Protein AF-A0A3S0DWQ0-F1 (afdb_monomer_lite)

Sequence (71 aa):
MKLFSIISVARQVDGEFVVIKVEKTFKTASKADEYVKQLSARYTENIDTPSGPVSCVCERGIFEIEVDDEE

Radius of gyration: 14.42 Å; chains: 1; bounding box: 33×23×44 Å

pLDDT: mean 86.02, std 8.28, range [52.22, 95.31]

Structure (mmCIF, N/CA/C/O backbone):
data_AF-A0A3S0DWQ0-F1
#
_entry.id   AF-A0A3S0DWQ0-F1
#
loop_
_atom_site.group_PDB
_atom_site.id
_atom_site.type_symbol
_atom_site.label_atom_id
_atom_site.label_alt_id
_atom_site.label_comp_id
_atom_site.label_asym_id
_atom_site.label_entity_id
_atom_site.label_seq_id
_atom_site.pdbx_PDB_ins_code
_atom_site.Cartn_x
_atom_site.Cartn_y
_atom_site.Cartn_z
_atom_site.occupancy
_atom_site.B_iso_or_equiv
_atom_site.auth_seq_id
_atom_site.auth_comp_id
_atom_site.auth_asym_id
_atom_site.auth_atom_id
_atom_site.pdbx_PDB_model_num
ATOM 1 N N . MET A 1 1 ? -4.381 -9.993 18.544 1.00 88.31 1 MET A N 1
ATOM 2 C CA . MET A 1 1 ? -4.817 -8.684 17.967 1.00 88.31 1 MET A CA 1
ATOM 3 C C . MET A 1 1 ? -4.920 -8.689 16.421 1.00 88.31 1 MET A C 1
ATOM 5 O O . MET A 1 1 ? -4.198 -9.433 15.781 1.00 88.31 1 MET A O 1
ATOM 9 N N . LYS A 1 2 ? -5.765 -7.845 15.784 1.00 90.25 2 LYS A N 1
ATOM 10 C CA . LYS A 1 2 ? -5.766 -7.618 14.310 1.00 90.25 2 LYS A CA 1
ATOM 11 C C . LYS A 1 2 ? -5.144 -6.272 13.916 1.00 90.25 2 LYS A C 1
ATOM 13 O O . LYS A 1 2 ? -5.425 -5.256 14.554 1.00 90.25 2 LYS A O 1
ATOM 18 N N . LEU A 1 3 ? -4.358 -6.259 12.839 1.00 94.19 3 LEU A N 1
ATOM 19 C CA . LEU A 1 3 ? -3.789 -5.066 12.203 1.00 94.19 3 LEU A CA 1
ATOM 20 C C . LEU A 1 3 ? -4.172 -5.001 10.718 1.00 94.19 3 LEU A C 1
ATOM 22 O O . LEU A 1 3 ? -4.410 -6.019 10.079 1.00 94.19 3 LEU A O 1
ATOM 26 N N . PHE A 1 4 ? -4.201 -3.790 10.168 1.00 94.81 4 PHE A N 1
ATOM 27 C CA . PHE A 1 4 ? -4.564 -3.501 8.782 1.00 94.81 4 PHE A CA 1
ATOM 28 C C . PHE A 1 4 ? -3.414 -2.741 8.125 1.00 94.81 4 PHE A C 1
ATOM 30 O O . PHE A 1 4 ? -3.202 -1.558 8.414 1.00 94.81 4 PHE A O 1
ATOM 37 N N . SER A 1 5 ? -2.647 -3.422 7.279 1.00 93.75 5 SER A N 1
ATOM 38 C CA . SER A 1 5 ? -1.464 -2.862 6.619 1.00 93.75 5 SER A CA 1
ATOM 39 C C . SER A 1 5 ? -1.741 -2.566 5.155 1.00 93.75 5 SER A C 1
ATOM 41 O O . SER A 1 5 ? -2.243 -3.418 4.429 1.00 93.75 5 SER A O 1
ATOM 43 N N . ILE A 1 6 ? -1.380 -1.367 4.708 1.00 93.06 6 ILE A N 1
ATOM 44 C CA . ILE A 1 6 ? -1.407 -0.992 3.298 1.00 93.06 6 ILE A CA 1
ATOM 45 C C . ILE A 1 6 ? -0.064 -1.372 2.698 1.00 93.06 6 ILE A C 1
ATOM 47 O O . ILE A 1 6 ? 0.974 -0.844 3.109 1.00 93.06 6 ILE A O 1
ATOM 51 N N . ILE A 1 7 ? -0.096 -2.281 1.732 1.00 91.25 7 ILE A N 1
ATOM 52 C CA . ILE A 1 7 ? 1.089 -2.765 1.031 1.00 91.25 7 ILE A CA 1
ATOM 53 C C . ILE A 1 7 ? 1.010 -2.300 -0.418 1.00 91.25 7 ILE A C 1
ATOM 55 O O . ILE A 1 7 ? -0.004 -2.498 -1.090 1.00 91.25 7 ILE A O 1
ATOM 59 N N . SER A 1 8 ? 2.096 -1.687 -0.875 1.00 90.31 8 SER A N 1
ATOM 60 C CA . SER A 1 8 ? 2.346 -1.371 -2.275 1.00 90.31 8 SER A CA 1
ATOM 61 C C . SER A 1 8 ? 3.213 -2.461 -2.885 1.00 90.31 8 SER A C 1
ATOM 63 O O . SER A 1 8 ? 4.272 -2.792 -2.348 1.00 90.31 8 SER A O 1
ATOM 65 N N . VAL A 1 9 ? 2.776 -2.990 -4.020 1.00 88.56 9 VAL A N 1
ATOM 66 C CA . VAL A 1 9 ? 3.535 -3.944 -4.824 1.00 88.56 9 VAL A CA 1
ATOM 67 C C . VAL A 1 9 ? 3.851 -3.285 -6.156 1.00 88.56 9 VAL A C 1
ATOM 69 O O . VAL A 1 9 ? 2.945 -2.886 -6.883 1.00 88.56 9 VAL A O 1
ATOM 72 N N . ALA A 1 10 ? 5.137 -3.168 -6.466 1.00 87.69 10 ALA A N 1
ATOM 73 C CA . ALA A 1 10 ? 5.622 -2.659 -7.736 1.00 87.69 10 ALA A CA 1
ATOM 74 C C . ALA A 1 10 ? 6.026 -3.829 -8.630 1.00 87.69 10 ALA A C 1
ATOM 76 O O . ALA A 1 10 ? 6.940 -4.598 -8.308 1.00 87.69 10 ALA A O 1
ATOM 77 N N . ARG A 1 11 ? 5.337 -3.953 -9.761 1.00 85.00 11 ARG A N 1
ATOM 78 C CA . ARG A 1 11 ? 5.646 -4.933 -10.795 1.00 85.00 11 ARG A CA 1
ATOM 79 C C . ARG A 1 11 ? 6.266 -4.217 -11.985 1.00 85.00 11 ARG A C 1
ATOM 81 O O . ARG A 1 11 ? 5.710 -3.234 -12.475 1.00 85.00 11 ARG A O 1
ATOM 88 N N . GLN A 1 12 ? 7.400 -4.716 -12.455 1.00 81.06 12 GLN A N 1
ATOM 89 C CA . GLN A 1 12 ? 7.959 -4.319 -13.739 1.00 81.06 12 GLN A CA 1
ATOM 90 C C . GLN A 1 12 ? 6.924 -4.522 -14.839 1.00 81.06 12 GLN A C 1
ATOM 92 O O . GLN A 1 12 ? 6.132 -5.467 -14.797 1.00 81.06 12 GLN A O 1
ATOM 97 N N . VAL A 1 13 ? 6.965 -3.661 -15.852 1.00 74.69 13 VAL A N 1
ATOM 98 C CA . VAL A 1 13 ? 6.113 -3.811 -17.039 1.00 74.69 13 VAL A CA 1
ATOM 99 C C . VAL A 1 13 ? 6.318 -5.186 -17.697 1.00 74.69 13 VAL A C 1
ATOM 101 O O . VAL A 1 13 ? 5.344 -5.803 -18.123 1.00 74.69 13 VAL A O 1
ATOM 104 N N . ASP A 1 14 ? 7.545 -5.716 -17.658 1.00 76.00 14 ASP A N 1
ATOM 105 C CA . ASP A 1 14 ? 7.912 -7.030 -18.207 1.00 76.00 14 ASP A CA 1
ATOM 106 C C . ASP A 1 14 ? 7.563 -8.219 -17.290 1.00 76.00 14 ASP A C 1
ATOM 108 O O . ASP A 1 14 ? 7.744 -9.380 -17.654 1.00 76.00 14 ASP A O 1
ATOM 112 N N . GLY A 1 15 ? 6.985 -7.952 -16.115 1.00 69.25 15 GLY A N 1
ATOM 113 C CA . GLY A 1 15 ? 6.282 -8.952 -15.319 1.00 69.25 15 GLY A CA 1
ATOM 114 C C . GLY A 1 15 ? 6.970 -9.417 -14.037 1.00 69.25 15 GLY A C 1
ATOM 115 O O . GLY A 1 15 ? 6.301 -10.110 -13.265 1.00 69.25 15 GLY A O 1
ATOM 116 N N . GLU A 1 16 ? 8.216 -9.019 -13.768 1.00 76.38 16 GLU A N 1
ATOM 117 C CA . GLU A 1 16 ? 8.922 -9.318 -12.511 1.00 76.38 16 GLU A CA 1
ATOM 118 C C . GLU A 1 16 ? 8.451 -8.414 -11.354 1.00 76.38 16 GLU A C 1
ATOM 120 O O . GLU A 1 16 ? 8.117 -7.245 -11.548 1.00 76.38 16 GLU A O 1
ATOM 125 N N . PHE A 1 17 ? 8.398 -8.934 -10.124 1.00 66.62 17 PHE A N 1
ATOM 126 C CA . PHE A 1 17 ? 8.115 -8.115 -8.939 1.00 66.62 17 PHE A CA 1
ATOM 127 C C . PHE A 1 17 ? 9.405 -7.462 -8.452 1.00 66.62 17 PHE A C 1
ATOM 129 O O . PHE A 1 17 ? 10.362 -8.160 -8.129 1.00 66.62 17 PHE A O 1
ATOM 136 N N . VAL A 1 18 ? 9.423 -6.132 -8.383 1.00 69.94 18 VAL A N 1
ATOM 137 C CA . VAL A 1 18 ? 10.645 -5.380 -8.057 1.00 69.94 18 VAL A CA 1
ATOM 138 C C . VAL A 1 18 ? 10.663 -4.959 -6.600 1.00 69.94 18 VAL A C 1
ATOM 140 O O . VAL A 1 18 ? 11.702 -5.031 -5.951 1.00 69.94 18 VAL A O 1
ATOM 143 N N . VAL A 1 19 ? 9.519 -4.512 -6.073 1.00 80.81 19 VAL A N 1
ATOM 144 C CA . VAL A 1 19 ? 9.448 -3.943 -4.724 1.00 80.81 19 VAL A CA 1
ATOM 145 C C . VAL A 1 19 ? 8.135 -4.300 -4.049 1.00 80.81 19 VAL A C 1
ATOM 147 O O . VAL A 1 19 ? 7.059 -4.177 -4.63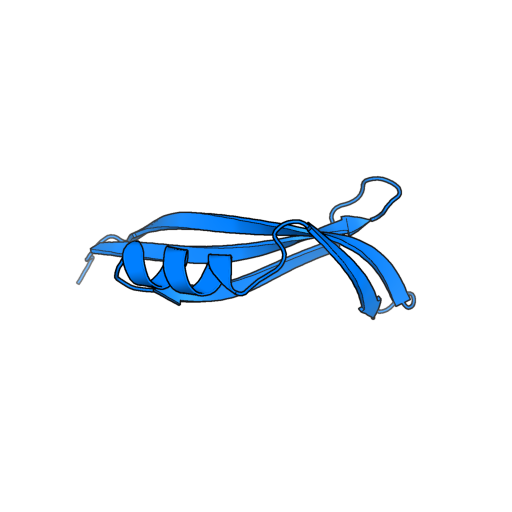3 1.00 80.81 19 VAL A O 1
ATOM 150 N N . ILE A 1 20 ? 8.236 -4.674 -2.776 1.00 85.88 20 ILE A N 1
ATOM 151 C CA . ILE A 1 20 ? 7.117 -4.713 -1.839 1.00 85.88 20 ILE A CA 1
ATOM 152 C C . ILE A 1 20 ? 7.420 -3.687 -0.751 1.00 85.88 20 ILE A C 1
ATOM 154 O O . ILE A 1 20 ? 8.486 -3.723 -0.135 1.00 85.88 20 ILE A O 1
ATOM 158 N N . LYS A 1 21 ? 6.489 -2.764 -0.516 1.00 86.94 21 LYS A N 1
ATOM 159 C CA . LYS A 1 21 ? 6.632 -1.697 0.478 1.00 86.94 21 LYS A CA 1
ATOM 160 C C . LYS A 1 21 ? 5.410 -1.659 1.382 1.00 86.94 21 LYS A C 1
ATOM 162 O O . LYS A 1 21 ? 4.282 -1.591 0.903 1.00 86.94 21 LYS A O 1
ATOM 167 N N . VAL A 1 22 ? 5.636 -1.622 2.691 1.00 90.25 22 VAL A N 1
ATOM 168 C CA . VAL A 1 22 ? 4.588 -1.283 3.660 1.00 90.25 22 VAL A CA 1
ATOM 169 C C . VAL A 1 22 ? 4.462 0.238 3.703 1.00 90.25 22 VAL A C 1
ATOM 171 O O . VAL A 1 22 ? 5.405 0.928 4.084 1.00 90.25 22 VAL A O 1
ATOM 174 N N . GLU A 1 23 ? 3.317 0.773 3.286 1.00 88.81 23 GLU A N 1
ATOM 175 C CA . GLU A 1 23 ? 3.066 2.220 3.301 1.00 88.81 23 GLU A CA 1
ATOM 176 C C . GLU A 1 23 ? 2.690 2.684 4.706 1.00 88.81 23 GLU A C 1
ATOM 178 O O . GLU A 1 23 ? 3.210 3.681 5.211 1.00 88.81 23 GLU A O 1
ATOM 183 N N . LYS A 1 24 ? 1.754 1.965 5.340 1.00 93.06 24 LYS A N 1
ATOM 184 C CA . LYS A 1 24 ? 1.234 2.304 6.666 1.00 93.06 24 LYS A CA 1
ATOM 185 C C . LYS A 1 24 ? 0.463 1.142 7.281 1.00 93.06 24 LYS A C 1
ATOM 187 O O . LYS A 1 24 ? -0.148 0.359 6.561 1.00 93.06 24 LYS A O 1
ATOM 192 N N . THR A 1 25 ? 0.420 1.094 8.610 1.00 94.50 25 THR A N 1
ATOM 193 C CA . THR A 1 25 ? -0.336 0.093 9.373 1.00 94.50 25 THR A CA 1
ATOM 194 C C . THR A 1 25 ? -1.276 0.767 10.364 1.00 94.50 25 THR A C 1
ATOM 196 O O . THR A 1 25 ? -0.918 1.747 11.021 1.00 94.50 25 THR A O 1
ATOM 199 N N . PHE A 1 26 ? -2.486 0.227 10.485 1.00 95.31 26 PHE A N 1
ATOM 200 C CA . PHE A 1 26 ? -3.536 0.715 11.368 1.00 95.31 26 PHE A CA 1
ATOM 201 C C . PHE A 1 26 ? -4.070 -0.408 12.260 1.00 95.31 26 PHE A C 1
ATOM 203 O O . PHE A 1 26 ? -4.078 -1.572 11.881 1.00 95.31 26 PHE A O 1
ATOM 210 N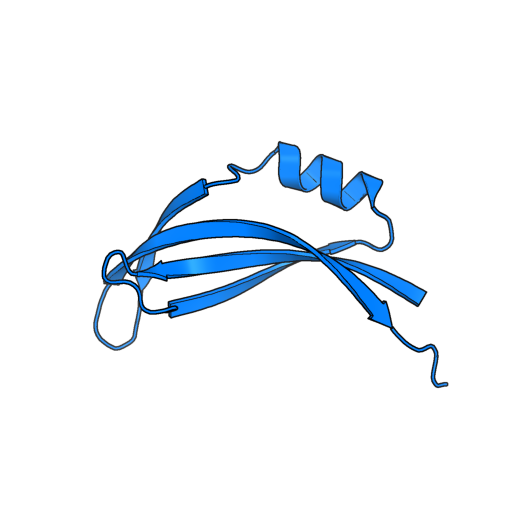 N . LYS A 1 27 ? -4.569 -0.047 13.446 1.00 94.50 27 LYS A N 1
ATOM 211 C CA . LYS A 1 27 ? -5.254 -0.981 14.359 1.00 94.50 27 LYS A CA 1
ATOM 212 C C . LYS A 1 27 ? -6.741 -1.174 14.028 1.00 94.50 27 LYS A C 1
ATOM 214 O O . LYS A 1 27 ? -7.389 -2.028 14.614 1.00 94.50 27 LYS A O 1
ATOM 219 N N . THR A 1 28 ? -7.302 -0.357 13.134 1.00 93.81 28 THR A N 1
ATOM 220 C CA . THR A 1 28 ? -8.730 -0.371 12.784 1.00 93.81 28 THR A CA 1
ATOM 221 C C . THR A 1 28 ? -8.915 -0.304 11.270 1.00 93.81 28 THR A C 1
ATOM 223 O O . THR A 1 28 ? -8.283 0.533 10.622 1.00 93.81 28 THR A O 1
ATOM 226 N N . ALA A 1 29 ? -9.822 -1.125 10.731 1.00 92.62 29 ALA A N 1
ATOM 227 C CA . ALA A 1 29 ? -10.119 -1.203 9.296 1.00 92.62 29 ALA A CA 1
ATOM 228 C C . ALA A 1 29 ? -10.517 0.157 8.704 1.00 92.62 29 ALA A C 1
ATOM 230 O O . ALA A 1 29 ? -9.943 0.597 7.715 1.00 92.62 29 ALA A O 1
ATOM 231 N N . SER A 1 30 ? -11.400 0.891 9.391 1.00 94.19 30 SER A N 1
ATOM 232 C CA . SER A 1 30 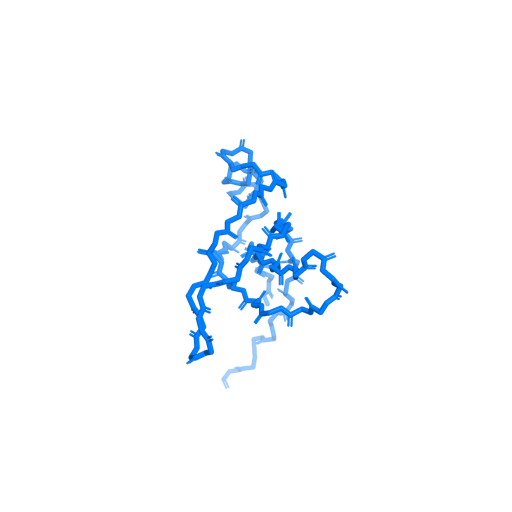? -11.913 2.189 8.930 1.00 94.19 30 SER A CA 1
ATOM 233 C C . SER A 1 30 ? -10.818 3.210 8.613 1.00 94.19 30 SER A C 1
ATOM 235 O O . SER A 1 30 ? -10.920 3.945 7.637 1.00 94.19 30 SER A O 1
ATOM 237 N N . LYS A 1 31 ? -9.736 3.229 9.400 1.00 93.75 31 LYS A N 1
ATOM 238 C CA . LYS A 1 31 ? -8.604 4.138 9.174 1.00 93.75 31 LYS A CA 1
ATOM 239 C C . LYS A 1 31 ? -7.767 3.715 7.971 1.00 93.75 31 LYS A C 1
ATOM 241 O O . LYS A 1 31 ? -7.263 4.579 7.259 1.00 93.75 31 LYS A O 1
ATOM 246 N N . ALA A 1 32 ? -7.617 2.409 7.749 1.00 92.25 32 ALA A N 1
ATOM 247 C CA . ALA A 1 32 ? -6.954 1.895 6.557 1.00 92.25 32 ALA A CA 1
ATOM 248 C C . ALA A 1 32 ? -7.771 2.219 5.295 1.00 92.25 32 ALA A C 1
ATOM 250 O O . ALA A 1 32 ? -7.199 2.688 4.312 1.00 92.25 32 ALA A O 1
ATOM 251 N N . ASP A 1 33 ? -9.098 2.075 5.357 1.00 92.19 33 ASP A N 1
ATOM 252 C CA . ASP A 1 33 ? -10.013 2.409 4.259 1.00 92.19 33 ASP A CA 1
ATOM 253 C C . ASP A 1 33 ? -10.009 3.905 3.924 1.00 92.19 33 ASP A C 1
ATOM 255 O O . ASP A 1 33 ? -9.945 4.293 2.758 1.00 92.19 33 ASP A O 1
ATOM 259 N N . GLU A 1 34 ? -10.074 4.773 4.935 1.00 93.19 34 GLU A N 1
ATOM 260 C CA . GLU A 1 34 ? -9.978 6.224 4.739 1.00 93.19 34 GLU A CA 1
ATOM 261 C C . GLU A 1 34 ? -8.642 6.620 4.108 1.00 93.19 34 GLU A C 1
ATOM 263 O O . GLU A 1 34 ? -8.611 7.455 3.204 1.00 93.19 34 GLU A O 1
ATOM 268 N N . TYR A 1 35 ? -7.549 5.992 4.547 1.00 90.62 35 TYR A N 1
ATOM 269 C CA . TYR A 1 35 ? -6.218 6.253 4.015 1.00 90.62 35 TYR A CA 1
ATOM 270 C C . TYR A 1 35 ? -6.075 5.784 2.562 1.00 90.62 35 TYR A C 1
ATOM 272 O O . TYR A 1 35 ? -5.585 6.541 1.726 1.00 90.62 35 TYR A O 1
ATOM 280 N N . VAL A 1 36 ? -6.543 4.576 2.224 1.00 88.75 36 VAL A N 1
ATOM 281 C CA . VAL A 1 36 ? -6.417 4.053 0.853 1.00 88.75 36 VAL A CA 1
ATOM 282 C C . VAL A 1 36 ? -7.280 4.832 -0.141 1.00 88.75 36 VAL A C 1
ATOM 284 O O . VAL A 1 36 ? -6.868 5.001 -1.281 1.00 88.75 36 VAL A O 1
ATOM 287 N N . LYS A 1 37 ? -8.430 5.381 0.283 1.00 89.31 37 LYS A N 1
ATOM 288 C CA . LYS A 1 37 ? -9.280 6.246 -0.563 1.00 89.31 37 LYS A CA 1
ATOM 289 C C . LYS A 1 37 ? -8.583 7.532 -1.009 1.00 89.31 37 LYS A C 1
ATOM 291 O O . LYS A 1 37 ? -8.981 8.114 -2.014 1.00 89.31 37 LYS A O 1
ATOM 296 N N . GLN A 1 38 ? -7.573 7.987 -0.268 1.00 87.06 38 GLN A N 1
ATOM 297 C CA . GLN A 1 38 ? -6.761 9.151 -0.633 1.00 87.06 38 GLN A CA 1
ATOM 298 C C . GLN A 1 38 ? -5.644 8.800 -1.626 1.00 87.06 38 GLN A C 1
ATOM 300 O O . GLN A 1 38 ? -5.000 9.699 -2.164 1.00 87.06 38 GLN A O 1
ATOM 305 N N . LEU A 1 39 ? -5.398 7.510 -1.864 1.00 83.19 39 LEU A N 1
ATOM 306 C CA . LEU A 1 39 ? -4.329 7.014 -2.718 1.00 83.19 39 LEU A CA 1
ATOM 307 C C . LEU A 1 39 ? -4.903 6.410 -4.002 1.00 83.19 39 LEU A C 1
ATOM 309 O O . LEU A 1 39 ? -5.939 5.749 -4.005 1.00 83.19 39 LEU A O 1
ATOM 313 N N . SER A 1 40 ? -4.187 6.574 -5.111 1.00 79.88 40 SER A N 1
ATOM 314 C CA . SER A 1 40 ? -4.507 5.845 -6.337 1.00 79.88 40 SER A CA 1
ATOM 315 C C . SER A 1 40 ? -4.234 4.353 -6.137 1.00 79.88 40 SER A C 1
ATOM 317 O O . SER A 1 40 ? -3.120 3.967 -5.765 1.00 79.88 40 SER A O 1
ATOM 319 N N . ALA A 1 41 ? -5.240 3.519 -6.418 1.00 75.06 41 ALA A N 1
ATOM 320 C CA . ALA A 1 41 ? -5.144 2.060 -6.312 1.00 75.06 41 ALA A CA 1
ATOM 321 C C . ALA A 1 41 ? -4.116 1.463 -7.290 1.00 75.06 41 ALA A C 1
ATOM 323 O O . ALA A 1 41 ? -3.425 0.505 -6.954 1.00 75.06 41 ALA A O 1
ATOM 324 N N . ARG A 1 42 ? -3.999 2.061 -8.482 1.00 79.25 42 ARG A N 1
ATOM 325 C CA . ARG A 1 42 ? -2.987 1.753 -9.497 1.00 79.25 42 ARG A CA 1
ATOM 326 C C . ARG A 1 42 ? -2.299 3.029 -9.940 1.00 79.25 42 ARG A C 1
ATOM 328 O O . ARG A 1 42 ? -2.969 4.036 -10.169 1.00 79.25 42 ARG A O 1
ATOM 335 N N . TYR A 1 43 ? -0.982 2.987 -10.066 1.00 83.06 43 TYR A N 1
ATOM 336 C CA . TYR A 1 43 ? -0.190 4.117 -10.539 1.00 83.06 43 TYR A CA 1
ATOM 337 C C . TYR A 1 43 ? 1.132 3.629 -11.137 1.00 83.06 43 TYR A C 1
ATOM 339 O O . TYR A 1 43 ? 1.535 2.491 -10.913 1.00 83.06 43 TYR A O 1
ATOM 347 N N . THR A 1 44 ? 1.791 4.474 -11.923 1.00 84.94 44 THR A N 1
ATOM 348 C CA . THR A 1 44 ? 3.113 4.185 -12.489 1.00 84.94 44 THR A CA 1
ATOM 349 C C . THR A 1 44 ? 4.174 4.992 -11.763 1.00 84.94 44 THR A C 1
ATOM 351 O O . THR A 1 44 ? 3.987 6.191 -11.545 1.00 84.94 44 THR A O 1
ATOM 354 N N . GLU A 1 45 ? 5.290 4.359 -11.427 1.00 84.88 45 GLU A N 1
ATOM 355 C CA . GLU A 1 45 ? 6.421 4.995 -10.749 1.00 84.88 45 GLU A CA 1
ATOM 356 C C . GLU A 1 45 ? 7.733 4.465 -11.335 1.00 84.88 45 GLU A C 1
ATOM 358 O O . GLU A 1 45 ? 7.815 3.302 -11.733 1.00 84.88 45 GLU A O 1
ATOM 363 N N . ASN A 1 46 ? 8.753 5.320 -11.406 1.00 86.56 46 ASN A N 1
ATOM 364 C CA . ASN A 1 46 ? 10.112 4.884 -11.713 1.00 86.56 46 ASN A CA 1
ATOM 365 C C . ASN A 1 46 ? 10.832 4.643 -10.390 1.00 86.56 46 ASN A C 1
ATOM 367 O O . ASN A 1 46 ? 11.000 5.575 -9.606 1.00 86.56 46 ASN A O 1
ATOM 371 N N . ILE A 1 47 ? 11.225 3.398 -10.146 1.00 84.56 47 ILE A N 1
ATOM 372 C CA . ILE A 1 47 ? 11.904 2.995 -8.917 1.00 84.56 47 ILE A CA 1
ATOM 373 C C . ILE A 1 47 ? 13.395 2.877 -9.205 1.00 84.56 47 ILE A C 1
ATOM 375 O O . ILE A 1 47 ? 13.797 2.128 -10.097 1.00 84.56 47 ILE A O 1
ATOM 379 N N . ASP A 1 48 ? 14.211 3.593 -8.434 1.00 85.88 48 ASP A N 1
ATOM 380 C CA . ASP A 1 48 ? 15.665 3.494 -8.514 1.00 85.88 48 ASP A CA 1
ATOM 381 C C . ASP A 1 48 ? 16.142 2.152 -7.947 1.00 85.88 48 ASP A C 1
ATOM 383 O O . ASP A 1 48 ? 15.931 1.834 -6.775 1.00 85.88 48 ASP A O 1
ATOM 387 N N . THR A 1 49 ? 16.808 1.357 -8.785 1.00 81.81 49 THR A N 1
ATOM 388 C CA . THR A 1 49 ? 17.454 0.099 -8.390 1.00 81.81 49 THR A CA 1
ATOM 389 C C . THR A 1 49 ? 18.972 0.202 -8.579 1.00 81.81 49 THR A C 1
ATOM 391 O O . THR A 1 49 ? 19.434 1.071 -9.323 1.00 81.81 49 THR A O 1
ATOM 394 N N . PRO A 1 50 ? 19.784 -0.695 -7.982 1.00 81.81 50 PRO A N 1
ATOM 395 C CA . PRO A 1 50 ? 21.233 -0.715 -8.212 1.00 81.81 50 PRO A CA 1
ATOM 396 C C . PRO A 1 50 ? 21.645 -0.852 -9.689 1.00 81.81 50 PRO A C 1
ATOM 398 O O . PRO A 1 50 ? 22.757 -0.476 -10.048 1.00 81.81 50 PRO A O 1
ATOM 401 N N . SER A 1 51 ? 20.760 -1.374 -10.544 1.00 82.88 51 SER A N 1
ATOM 402 C CA . SER A 1 51 ? 20.975 -1.533 -11.989 1.00 82.88 51 SER A CA 1
ATOM 403 C C . SER A 1 51 ? 20.456 -0.354 -12.825 1.00 82.88 51 SER A C 1
ATOM 405 O O . SER A 1 51 ? 20.643 -0.349 -14.040 1.00 82.88 51 SER A O 1
ATOM 407 N N . GLY A 1 52 ? 19.824 0.642 -12.195 1.00 84.88 52 GLY A N 1
ATOM 408 C CA . GLY A 1 52 ? 19.207 1.803 -12.841 1.00 84.88 52 GLY A CA 1
ATOM 409 C C . GLY A 1 52 ? 17.719 1.969 -12.495 1.00 84.88 52 GLY A C 1
ATOM 410 O O . GLY A 1 52 ? 17.132 1.105 -11.835 1.00 84.88 52 GLY A O 1
ATOM 411 N N . PRO A 1 53 ? 17.093 3.085 -12.909 1.00 86.62 53 PRO A N 1
ATOM 412 C CA . PRO A 1 53 ? 15.669 3.317 -12.704 1.00 86.62 53 PRO A CA 1
ATOM 413 C C . PRO A 1 53 ? 14.830 2.372 -13.565 1.00 86.62 53 PRO A C 1
ATOM 415 O O . PRO A 1 53 ? 15.082 2.210 -14.760 1.00 86.62 53 PRO A O 1
ATOM 418 N N . VAL A 1 54 ? 13.799 1.784 -12.964 1.00 86.50 54 VAL A N 1
ATOM 419 C CA . VAL A 1 54 ? 12.893 0.848 -13.633 1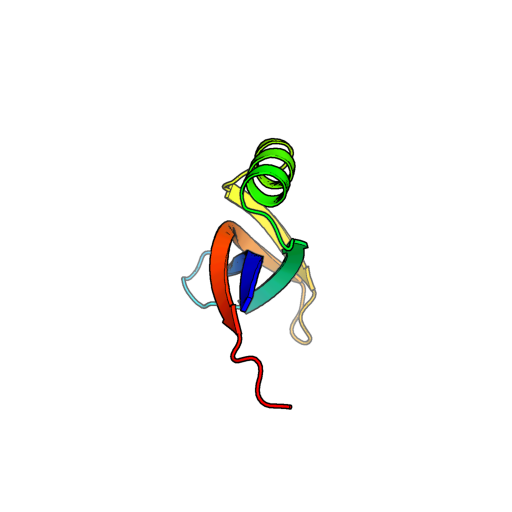.00 86.50 54 VAL A CA 1
ATOM 420 C C . VAL A 1 54 ? 11.457 1.345 -13.545 1.00 86.50 54 VAL A C 1
ATOM 422 O O . VAL A 1 54 ? 10.959 1.646 -12.459 1.00 86.50 54 VAL A O 1
ATOM 425 N N . SER A 1 55 ? 10.771 1.391 -14.688 1.00 86.62 55 SER A N 1
ATOM 426 C CA . SER A 1 55 ? 9.352 1.741 -14.737 1.00 86.62 55 SER A CA 1
ATOM 427 C C . SER A 1 55 ? 8.494 0.579 -14.246 1.00 86.62 55 SER A C 1
ATOM 429 O O . SER A 1 55 ? 8.574 -0.537 -14.768 1.00 86.62 55 SER A O 1
ATOM 431 N N . CYS A 1 56 ? 7.676 0.845 -13.232 1.00 87.00 56 CYS A N 1
ATOM 432 C CA . CYS A 1 56 ? 6.833 -0.150 -12.590 1.00 87.00 56 CYS A CA 1
ATOM 433 C C . CYS A 1 56 ? 5.364 0.274 -12.607 1.00 87.00 56 CYS A C 1
ATOM 435 O O . CYS A 1 56 ? 5.027 1.449 -12.436 1.00 87.00 56 CYS A O 1
ATOM 437 N N . VAL A 1 57 ? 4.484 -0.716 -12.759 1.00 87.50 57 VAL A N 1
ATOM 438 C CA . VAL A 1 57 ? 3.070 -0.600 -12.410 1.00 87.50 57 VAL A CA 1
ATOM 439 C C . VAL A 1 57 ? 2.937 -0.988 -10.947 1.00 87.50 57 VAL A C 1
ATOM 441 O O . VAL A 1 57 ? 3.243 -2.114 -10.551 1.00 87.50 57 VAL A O 1
ATOM 444 N N . CYS A 1 58 ? 2.489 -0.038 -10.143 1.00 87.88 58 CYS A N 1
ATOM 445 C CA . CYS A 1 58 ? 2.336 -0.194 -8.713 1.00 87.88 58 CYS A CA 1
ATOM 446 C C . CYS A 1 58 ? 0.859 -0.380 -8.362 1.00 87.88 58 CYS A C 1
ATOM 448 O O . CYS A 1 58 ? -0.002 0.381 -8.814 1.00 87.88 58 CYS A O 1
ATOM 450 N N . GLU A 1 59 ? 0.576 -1.374 -7.526 1.00 88.50 59 GLU A N 1
ATOM 451 C CA . GLU A 1 59 ? -0.751 -1.649 -6.978 1.00 88.50 59 GLU A CA 1
ATOM 452 C C . GLU A 1 59 ? -0.721 -1.546 -5.454 1.00 88.50 59 GLU A C 1
ATOM 454 O O . GLU A 1 59 ? 0.265 -1.929 -4.821 1.00 88.50 59 GLU A O 1
ATOM 459 N N . ARG A 1 60 ? -1.803 -1.036 -4.858 1.00 90.19 60 ARG A N 1
ATOM 460 C CA . ARG A 1 60 ? -1.956 -0.943 -3.400 1.00 90.19 60 ARG A CA 1
ATOM 461 C C . ARG A 1 60 ? -3.137 -1.765 -2.915 1.00 90.19 60 ARG A C 1
ATOM 463 O O . ARG A 1 60 ? -4.217 -1.698 -3.499 1.00 90.19 60 ARG A O 1
ATOM 470 N N . GLY A 1 61 ? -2.946 -2.470 -1.805 1.00 89.88 61 GLY A N 1
ATOM 471 C CA . GLY A 1 61 ? -3.999 -3.235 -1.139 1.00 89.88 61 GLY A CA 1
ATOM 472 C C . GLY A 1 61 ? -3.932 -3.113 0.378 1.00 89.88 61 GLY A C 1
ATOM 473 O O . GLY A 1 61 ? -2.865 -2.856 0.937 1.00 89.88 61 GLY A O 1
ATOM 474 N N . ILE A 1 62 ? -5.0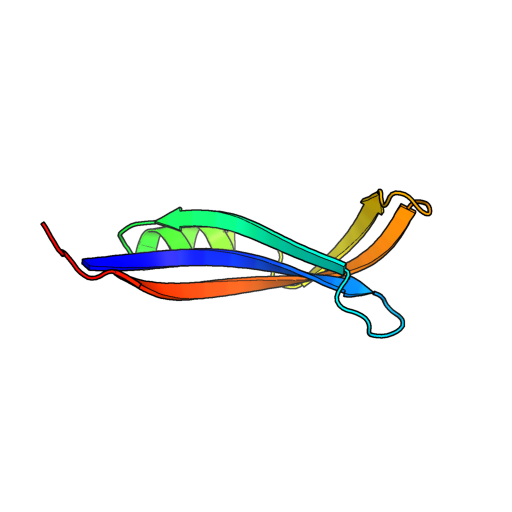80 -3.294 1.035 1.00 93.12 62 ILE A N 1
ATOM 475 C CA . ILE A 1 62 ? -5.168 -3.459 2.489 1.00 93.12 62 ILE A CA 1
ATOM 476 C C . ILE A 1 62 ? -5.077 -4.952 2.793 1.00 93.12 62 ILE A C 1
ATOM 478 O O . ILE A 1 62 ? -5.814 -5.751 2.220 1.00 93.12 62 ILE A O 1
ATOM 482 N N . PHE A 1 63 ? -4.190 -5.309 3.712 1.00 93.00 63 PHE A N 1
ATOM 483 C CA . PHE A 1 63 ? -3.978 -6.671 4.177 1.00 93.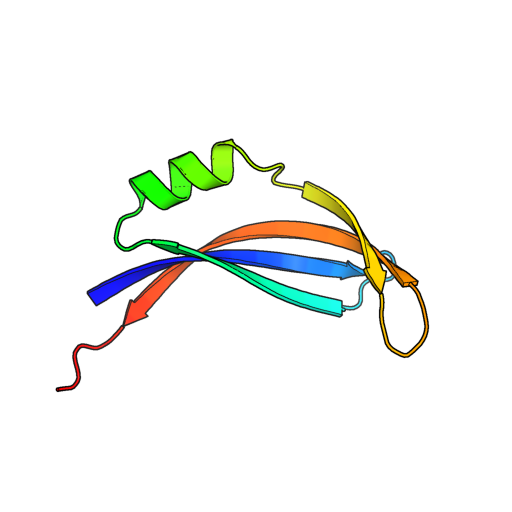00 63 PHE A CA 1
ATOM 484 C C . PHE A 1 63 ? -4.302 -6.748 5.665 1.00 93.00 63 PHE A C 1
ATOM 486 O O . PHE A 1 63 ? -3.782 -5.963 6.465 1.00 93.00 63 PHE A O 1
ATOM 493 N N . GLU A 1 64 ? -5.165 -7.694 6.025 1.00 94.69 64 GLU A N 1
ATOM 494 C CA . GLU A 1 64 ? -5.447 -8.028 7.417 1.00 94.69 64 GLU A CA 1
ATOM 495 C C . GLU A 1 64 ? -4.355 -8.954 7.946 1.00 94.69 64 GLU A C 1
ATOM 497 O O . GLU A 1 64 ? -4.047 -9.978 7.337 1.00 94.69 64 GLU A O 1
ATOM 502 N N . ILE A 1 65 ? -3.762 -8.579 9.074 1.00 93.12 65 ILE A N 1
ATOM 503 C CA . ILE A 1 65 ? -2.708 -9.337 9.740 1.00 93.12 65 ILE A CA 1
ATOM 504 C C . ILE A 1 65 ? -3.216 -9.701 11.130 1.00 93.12 65 ILE A C 1
ATOM 506 O O . ILE A 1 65 ? -3.510 -8.820 11.944 1.00 93.12 65 ILE A O 1
ATOM 510 N N . GLU A 1 66 ? -3.323 -10.998 11.391 1.00 92.94 66 GLU A N 1
ATOM 511 C CA . GLU A 1 66 ? -3.540 -11.524 12.734 1.00 92.94 66 GLU A CA 1
ATOM 512 C C . GLU A 1 66 ? -2.187 -11.583 13.444 1.00 92.94 66 GLU A C 1
ATOM 514 O O . GLU A 1 66 ? -1.215 -12.123 12.921 1.00 92.94 66 GLU A O 1
ATOM 519 N N . VAL A 1 67 ? -2.109 -10.928 14.596 1.00 89.88 67 VAL A N 1
ATOM 520 C CA . VAL A 1 67 ? -0.927 -10.892 15.454 1.00 89.88 67 VAL A CA 1
ATOM 521 C C . VAL A 1 67 ? -1.305 -11.608 16.734 1.00 89.88 67 VAL A C 1
ATOM 523 O O . VAL A 1 67 ? -2.263 -11.194 17.390 1.00 89.88 67 VAL A O 1
ATOM 526 N N . ASP A 1 68 ? -0.581 -12.663 17.082 1.00 87.31 68 ASP A N 1
ATOM 527 C CA . ASP A 1 68 ? -0.776 -13.329 18.362 1.00 87.31 68 ASP A CA 1
ATOM 528 C C . ASP A 1 68 ? -0.207 -12.467 19.487 1.00 87.31 68 ASP A C 1
ATOM 530 O O . ASP A 1 68 ? 0.879 -11.895 19.381 1.00 87.31 68 ASP A O 1
ATOM 534 N N . ASP A 1 69 ? -0.983 -12.346 20.559 1.00 69.25 69 ASP A N 1
ATOM 535 C CA . ASP A 1 69 ? -0.551 -11.720 21.801 1.00 69.25 69 ASP A CA 1
ATOM 536 C C . ASP A 1 69 ? 0.228 -12.783 22.607 1.00 69.25 69 ASP A C 1
ATOM 538 O O . ASP A 1 69 ? -0.225 -13.225 23.659 1.00 69.25 69 ASP A O 1
ATOM 542 N N . GLU A 1 70 ? 1.346 -13.288 22.070 1.00 63.47 70 GLU A N 1
ATOM 543 C CA . GLU A 1 70 ? 2.304 -14.036 22.894 1.00 63.47 70 GLU A CA 1
ATOM 544 C C . GLU A 1 70 ? 3.070 -13.016 23.753 1.00 63.47 70 GLU A C 1
ATOM 546 O O . GLU A 1 70 ? 3.751 -12.138 23.219 1.00 63.47 70 GLU A O 1
ATOM 551 N N . GLU A 1 71 ? 2.849 -13.095 25.072 1.00 52.22 71 GLU A N 1
ATOM 552 C CA . GLU A 1 71 ? 3.448 -12.256 26.128 1.00 52.22 71 GLU A CA 1
ATOM 553 C C . GLU A 1 71 ? 4.980 -12.167 26.076 1.00 52.22 71 GLU A C 1
ATOM 555 O O . GLU A 1 71 ? 5.651 -13.220 25.954 1.00 52.22 71 GLU A O 1
#

Secondary structure (DSSP, 8-state):
-EEEEEEEEEEETTS-EEEEEEEEEESSHHHHHHHHHTS-SEEEEEEEETTEEEEEEEEEEEEEEE-----

Foldseek 3Di:
DKKKWKWKWWAFPVGHTDDIDTPDMDPDPVVVVVVCVVDDQWDWDFDQDPVGTTITIMGIDIDMDDDDPPD